Protein AF-A0A496ZQQ7-F1 (afdb_monomer)

Foldseek 3Di:
DDDDPDDDDPVNVVVVVVVVVVVPDDDPDPVVVCVVVVPDDQDWDAAPAPRDIDGPLQWFKWAQDPPLDIDTDPVPPDPGDIHTHGPDPVGVVCSSVVSVVDDDDDPPPD

Nearest PDB structures (foldseek):
  1g2r-assembly1_A  TM=7.552E-01  e=2.401E-02  Streptococcus pneumoniae

Structure (mmCIF, N/CA/C/O backbone):
data_AF-A0A496ZQQ7-F1
#
_entry.id   AF-A0A496ZQQ7-F1
#
loop_
_atom_site.group_PDB
_atom_site.id
_atom_site.type_symbol
_atom_site.label_atom_id
_atom_site.label_alt_id
_atom_site.label_comp_id
_atom_site.label_asym_id
_atom_site.label_entity_id
_atom_site.label_seq_id
_atom_site.pdbx_PDB_ins_code
_atom_site.Cartn_x
_atom_site.Cartn_y
_atom_site.Cartn_z
_atom_site.occupancy
_atom_site.B_iso_or_equiv
_atom_site.auth_seq_id
_atom_site.auth_comp_id
_atom_site.auth_asym_id
_atom_site.auth_atom_id
_atom_site.pdbx_PDB_model_num
ATOM 1 N N . MET A 1 1 ? -7.457 33.290 -26.001 1.00 37.44 1 MET A N 1
ATOM 2 C CA . MET A 1 1 ? -6.122 32.819 -26.431 1.00 37.44 1 MET A CA 1
ATOM 3 C C . MET A 1 1 ? -5.926 31.365 -26.000 1.00 37.44 1 MET A C 1
ATOM 5 O O . MET A 1 1 ? -4.934 30.999 -25.388 1.00 37.44 1 MET A O 1
ATOM 9 N N . TRP A 1 2 ? -6.951 30.567 -26.285 1.00 39.94 2 TRP A N 1
ATOM 10 C CA . TRP A 1 2 ? -6.927 29.120 -26.397 1.00 39.94 2 TRP A CA 1
ATOM 11 C C . TRP A 1 2 ? -6.964 28.916 -27.901 1.00 39.94 2 TRP A C 1
ATOM 13 O O . TRP A 1 2 ? -7.889 29.457 -28.487 1.00 39.94 2 TRP A O 1
ATOM 23 N N . ASP A 1 3 ? -5.929 28.327 -28.489 1.00 44.12 3 ASP A N 1
ATOM 24 C CA . ASP A 1 3 ? -5.942 27.679 -29.808 1.00 44.12 3 ASP A CA 1
ATOM 25 C C . ASP A 1 3 ? -4.499 27.371 -30.194 1.00 44.12 3 ASP A C 1
ATOM 27 O O . ASP A 1 3 ? -3.709 28.285 -30.411 1.00 44.12 3 ASP A O 1
ATOM 31 N N . LEU A 1 4 ? -4.170 26.076 -30.187 1.00 37.75 4 LEU A N 1
ATOM 32 C CA . LEU A 1 4 ? -3.185 25.366 -31.027 1.00 37.75 4 LEU A CA 1
ATOM 33 C C . LEU A 1 4 ? -2.893 23.989 -30.399 1.00 37.75 4 LEU A C 1
ATOM 35 O O . LEU A 1 4 ? -1.753 23.570 -30.216 1.00 37.75 4 LEU A O 1
ATOM 39 N N . TYR A 1 5 ? -3.963 23.279 -30.038 1.00 47.66 5 TYR A N 1
ATOM 40 C CA . TYR A 1 5 ? -3.960 21.824 -29.947 1.00 47.66 5 TYR A CA 1
ATOM 41 C C . TYR A 1 5 ? -4.479 21.367 -31.311 1.00 47.66 5 TYR A C 1
ATOM 43 O O . TYR A 1 5 ? -5.675 21.467 -31.566 1.00 47.66 5 TYR A O 1
ATOM 51 N N . VAL A 1 6 ? -3.582 20.995 -32.225 1.00 47.97 6 VAL A N 1
ATOM 52 C CA . VAL A 1 6 ? -3.980 20.432 -33.522 1.00 47.97 6 VAL A CA 1
ATOM 53 C C . VAL A 1 6 ? -3.759 18.928 -33.469 1.00 47.97 6 VAL A C 1
ATOM 55 O O . VAL A 1 6 ? -2.707 18.436 -33.063 1.00 47.97 6 VAL A O 1
ATOM 58 N N . GLU A 1 7 ? -4.844 18.241 -33.791 1.00 47.81 7 GLU A N 1
ATOM 59 C CA . GLU A 1 7 ? -5.134 16.827 -33.639 1.00 47.81 7 GLU A CA 1
ATOM 60 C C . GLU A 1 7 ? -4.195 15.951 -34.474 1.00 47.81 7 GLU A C 1
ATOM 62 O O . GLU A 1 7 ? -4.147 16.072 -35.694 1.00 47.81 7 GLU A O 1
ATOM 67 N N . PHE A 1 8 ? -3.486 15.021 -33.830 1.00 46.91 8 PHE A N 1
ATOM 68 C CA . PHE A 1 8 ? -2.833 13.923 -34.543 1.00 46.91 8 PHE A CA 1
ATOM 69 C C . PHE A 1 8 ? -3.867 12.813 -34.719 1.00 46.91 8 PHE A C 1
ATOM 71 O O . PHE A 1 8 ? -4.265 12.154 -33.751 1.00 46.91 8 PHE A O 1
ATOM 78 N N . THR A 1 9 ? -4.371 12.645 -35.937 1.00 59.03 9 THR A N 1
ATOM 79 C CA . THR A 1 9 ? -5.404 11.651 -36.214 1.00 59.03 9 THR A CA 1
ATOM 80 C C . THR A 1 9 ? -4.781 10.260 -36.338 1.00 59.03 9 THR A C 1
ATOM 82 O O . THR A 1 9 ? -3.591 10.086 -36.592 1.00 59.03 9 THR A O 1
ATOM 85 N N . ARG A 1 10 ? -5.599 9.216 -36.169 1.00 51.75 10 ARG A N 1
ATOM 86 C CA . ARG A 1 10 ? -5.173 7.806 -36.260 1.00 51.75 10 ARG A CA 1
ATOM 87 C C . ARG A 1 10 ? -4.503 7.455 -37.603 1.00 51.75 10 ARG A C 1
ATOM 89 O O . ARG A 1 10 ? -3.754 6.486 -37.650 1.00 51.75 10 ARG A O 1
ATOM 96 N N . HIS A 1 11 ? -4.757 8.227 -38.662 1.00 55.25 11 HIS A N 1
ATOM 97 C CA . HIS A 1 11 ? -4.100 8.074 -39.963 1.00 55.25 11 HIS A CA 1
ATOM 98 C C . HIS A 1 11 ? -2.642 8.556 -39.951 1.00 55.25 11 HIS A C 1
ATOM 100 O O . HIS A 1 11 ? -1.788 7.890 -40.531 1.00 55.25 11 HIS A O 1
ATOM 106 N N . ASP A 1 12 ? -2.331 9.627 -39.218 1.00 54.72 12 ASP A N 1
ATOM 107 C CA . ASP A 1 12 ? -0.978 10.199 -39.160 1.00 54.72 12 ASP A CA 1
ATOM 108 C C . ASP A 1 12 ? 0.007 9.262 -38.435 1.00 54.72 12 ASP A C 1
ATOM 110 O O . ASP A 1 12 ? 1.168 9.123 -38.820 1.00 54.72 12 ASP A O 1
ATOM 114 N N . LEU A 1 13 ? -0.479 8.522 -37.432 1.00 57.50 13 LEU A N 1
ATOM 115 C CA . LEU A 1 13 ? 0.294 7.491 -36.724 1.00 57.50 13 LEU A CA 1
ATOM 116 C C . LEU A 1 13 ? 0.557 6.238 -37.574 1.00 57.50 13 LEU A C 1
ATOM 118 O O . LEU A 1 13 ? 1.566 5.561 -37.375 1.00 57.50 13 LEU A O 1
ATOM 122 N N . LEU A 1 14 ? -0.337 5.917 -38.514 1.00 56.97 14 LEU A N 1
ATOM 123 C CA . LEU A 1 14 ? -0.159 4.782 -39.423 1.00 56.97 14 LEU A CA 1
ATOM 124 C C . LEU A 1 14 ? 0.876 5.096 -40.507 1.00 56.97 14 LEU A C 1
ATOM 126 O O . LEU A 1 14 ? 1.681 4.224 -40.828 1.00 56.97 14 LEU A O 1
ATOM 130 N N . GLN A 1 15 ? 0.915 6.336 -41.004 1.00 53.22 15 GLN A N 1
ATOM 131 C CA . GLN A 1 15 ? 1.898 6.756 -42.004 1.00 53.22 15 GLN A CA 1
ATOM 132 C C . GLN A 1 15 ? 3.327 6.743 -41.433 1.00 53.22 15 GLN A C 1
ATOM 134 O O . GLN A 1 15 ? 4.212 6.132 -42.027 1.00 53.22 15 GLN A O 1
ATOM 139 N N . MET A 1 16 ? 3.530 7.265 -40.214 1.00 58.25 16 MET A N 1
ATOM 140 C CA . MET A 1 16 ? 4.829 7.174 -39.525 1.00 58.25 16 MET A CA 1
ATOM 141 C C . MET A 1 16 ? 5.272 5.722 -39.263 1.00 58.25 16 MET A C 1
ATOM 143 O O . MET A 1 16 ? 6.466 5.423 -39.270 1.00 58.25 16 MET A O 1
ATOM 147 N N . GLY A 1 17 ? 4.323 4.808 -39.027 1.00 58.66 17 GLY A N 1
ATOM 148 C CA . GLY A 1 17 ? 4.607 3.384 -38.829 1.00 58.66 17 GLY A CA 1
ATOM 149 C C . GLY A 1 17 ? 5.049 2.659 -40.106 1.00 58.66 17 GLY A C 1
ATOM 150 O O . GLY A 1 17 ? 5.924 1.796 -40.043 1.00 58.66 17 GLY A O 1
ATOM 151 N N . LEU A 1 18 ? 4.480 3.020 -41.259 1.00 55.75 18 LEU A N 1
ATOM 152 C CA . LEU A 1 18 ? 4.858 2.476 -42.568 1.00 55.75 18 LEU A CA 1
ATOM 153 C C . LEU A 1 18 ? 6.234 2.978 -43.028 1.00 55.75 18 LEU A C 1
ATOM 155 O O . LEU A 1 18 ? 7.035 2.183 -43.522 1.00 55.75 18 LEU A O 1
ATOM 159 N N . ASP A 1 19 ? 6.543 4.252 -42.781 1.00 54.22 19 ASP A N 1
ATOM 160 C CA . ASP A 1 19 ? 7.817 4.861 -43.183 1.00 54.22 19 ASP A CA 1
ATOM 161 C C . ASP A 1 19 ? 9.024 4.223 -42.458 1.00 54.22 19 ASP A C 1
ATOM 163 O O . ASP A 1 19 ? 10.083 4.016 -43.052 1.00 54.22 19 ASP A O 1
ATOM 167 N N . LEU A 1 20 ? 8.862 3.820 -41.191 1.00 53.34 20 LEU A N 1
ATO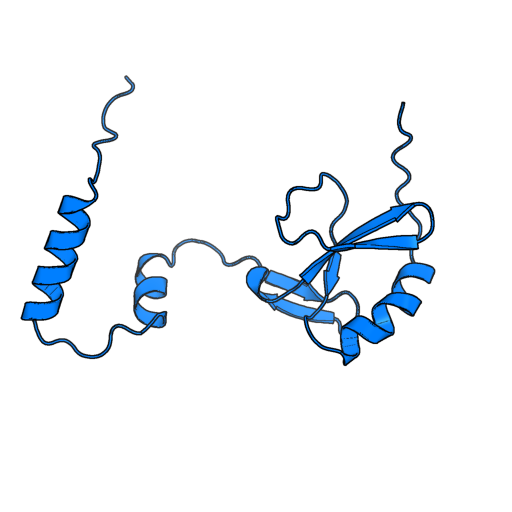M 168 C CA . LEU A 1 20 ? 9.902 3.132 -40.408 1.00 53.34 20 LEU A CA 1
ATOM 169 C C . LEU A 1 20 ? 10.124 1.675 -40.838 1.00 53.34 20 LEU A C 1
ATOM 171 O O . LEU A 1 20 ? 11.244 1.165 -40.766 1.00 53.34 20 LEU A O 1
ATOM 175 N N . LEU A 1 21 ? 9.072 1.012 -41.317 1.00 53.09 21 LEU A N 1
ATOM 176 C CA . LEU A 1 21 ? 9.126 -0.358 -41.831 1.00 53.09 21 LEU A CA 1
ATOM 177 C C . LEU A 1 21 ? 9.931 -0.429 -43.138 1.00 53.09 21 LEU A C 1
ATOM 179 O O . LEU A 1 21 ? 10.662 -1.392 -43.370 1.00 53.09 21 LEU A O 1
ATOM 183 N N . GLN A 1 22 ? 9.861 0.627 -43.952 1.00 51.59 22 GLN A N 1
ATOM 184 C CA . GLN A 1 22 ? 10.582 0.739 -45.220 1.00 51.59 22 GLN A CA 1
ATOM 185 C C . GLN A 1 22 ? 12.082 1.056 -45.042 1.00 51.59 22 GLN A C 1
ATOM 187 O O . GLN A 1 22 ? 12.868 0.826 -45.959 1.00 51.59 22 GLN A O 1
ATOM 192 N N . MET A 1 23 ? 12.501 1.511 -43.852 1.00 53.09 23 MET A N 1
ATOM 193 C CA . MET A 1 23 ? 13.897 1.847 -43.528 1.00 53.09 23 MET A CA 1
ATOM 194 C C . MET A 1 23 ? 14.739 0.683 -42.967 1.00 53.09 23 MET A C 1
ATOM 196 O O . MET A 1 23 ? 15.926 0.870 -42.710 1.00 53.09 23 MET A O 1
ATOM 200 N N . GLY A 1 24 ? 14.181 -0.52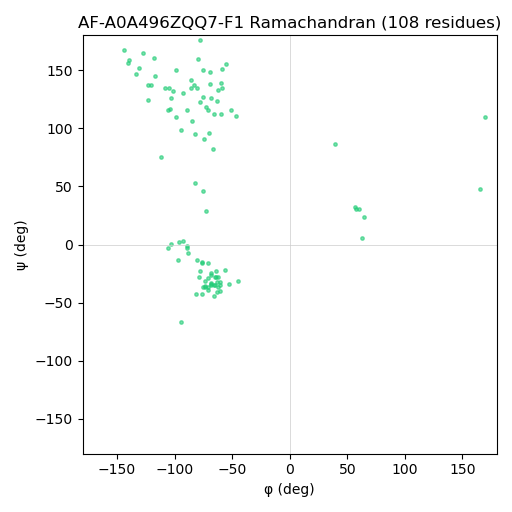2 -42.791 1.00 53.06 24 GLY A N 1
ATOM 201 C CA . GLY A 1 24 ? 14.973 -1.734 -42.519 1.00 53.06 24 GLY A CA 1
ATOM 202 C C . GLY A 1 24 ? 15.761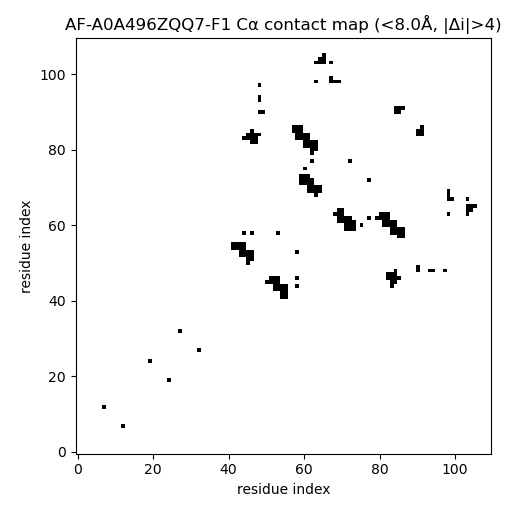 -1.752 -41.197 1.00 53.06 24 GLY A C 1
ATOM 203 O O . GLY A 1 24 ? 16.747 -2.480 -41.083 1.00 53.06 24 GLY A O 1
ATOM 204 N N . LEU A 1 25 ? 15.350 -0.977 -40.188 1.00 46.91 25 LEU A N 1
ATOM 205 C CA . LEU A 1 25 ? 15.966 -0.992 -38.859 1.00 46.91 25 LEU A CA 1
ATOM 206 C C . LEU A 1 25 ? 15.273 -2.035 -37.970 1.00 46.91 25 LEU A C 1
ATOM 208 O O . LEU A 1 25 ? 14.080 -1.954 -37.686 1.00 46.91 25 LEU A O 1
ATOM 212 N N . GLY A 1 26 ? 16.043 -3.052 -37.585 1.00 42.94 26 GLY A N 1
ATOM 213 C CA . GLY A 1 26 ? 15.591 -4.240 -36.869 1.00 42.94 26 GLY A CA 1
ATOM 214 C C . GLY A 1 26 ? 14.917 -3.991 -35.516 1.00 42.94 26 GLY A C 1
ATOM 215 O O . GLY A 1 26 ? 15.220 -3.042 -34.799 1.00 42.94 26 GLY A O 1
ATOM 216 N N . SER A 1 27 ? 14.015 -4.924 -35.190 1.00 46.62 27 SER A N 1
ATOM 217 C CA . SER A 1 27 ? 13.424 -5.217 -33.876 1.00 46.62 27 SER A CA 1
ATOM 218 C C . SER A 1 27 ? 13.090 -4.003 -33.002 1.00 46.62 27 SER A C 1
ATOM 220 O O . SER A 1 27 ? 13.847 -3.626 -32.108 1.00 46.62 27 SER A O 1
ATOM 222 N N . TYR A 1 28 ? 11.892 -3.462 -33.215 1.00 52.88 28 TYR A N 1
ATOM 223 C CA . TYR A 1 28 ? 11.231 -2.514 -32.322 1.00 52.88 28 TYR A CA 1
ATOM 224 C C . TYR A 1 28 ? 10.874 -3.227 -31.002 1.00 52.88 28 TYR A C 1
ATOM 226 O O . TYR A 1 28 ? 9.774 -3.754 -30.835 1.00 52.88 28 TYR A O 1
ATOM 234 N N . THR A 1 29 ? 11.831 -3.352 -30.080 1.00 59.47 29 THR A N 1
ATOM 235 C CA . THR A 1 29 ? 11.545 -3.853 -28.728 1.00 59.47 29 THR A CA 1
ATOM 236 C C . THR A 1 29 ? 10.844 -2.757 -27.927 1.00 59.47 29 THR A C 1
ATOM 238 O O . THR A 1 29 ? 11.081 -1.566 -28.154 1.00 59.47 29 THR A O 1
ATOM 241 N N . SER A 1 30 ? 9.990 -3.145 -26.973 1.00 58.91 30 SER A N 1
ATOM 242 C CA . SER A 1 30 ? 9.308 -2.239 -26.028 1.00 58.91 30 SER A CA 1
ATOM 243 C C . SER A 1 30 ? 10.244 -1.190 -25.416 1.00 58.91 30 SER A C 1
ATOM 245 O O . SER A 1 30 ? 9.853 -0.047 -25.193 1.00 58.91 30 SER A O 1
ATOM 247 N N . ASP A 1 31 ? 11.510 -1.559 -25.246 1.00 54.22 31 ASP A N 1
ATOM 248 C CA . ASP A 1 31 ? 12.549 -0.758 -24.605 1.00 54.22 31 ASP A CA 1
ATOM 249 C C . ASP A 1 31 ? 12.942 0.482 -25.434 1.00 54.22 31 ASP A C 1
ATOM 251 O O . ASP A 1 31 ? 13.407 1.486 -24.891 1.00 54.22 31 ASP A O 1
ATOM 255 N N . THR A 1 32 ? 12.728 0.453 -26.757 1.00 55.12 32 THR A N 1
ATOM 256 C CA . THR A 1 32 ? 12.962 1.612 -27.639 1.00 55.12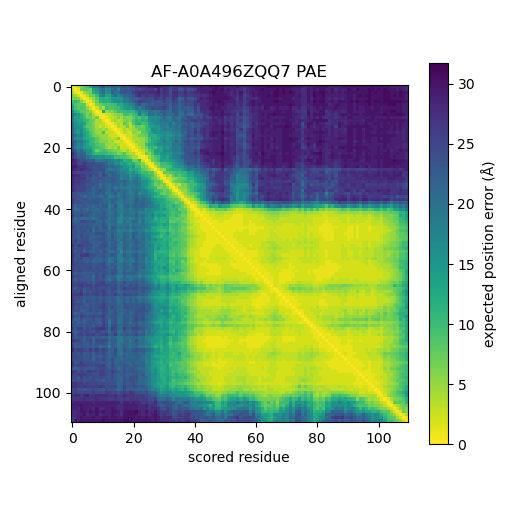 32 THR A CA 1
ATOM 257 C C . THR A 1 32 ? 11.834 2.648 -27.575 1.00 55.12 32 THR A C 1
ATOM 259 O O . THR A 1 32 ? 12.108 3.842 -27.713 1.00 55.12 32 THR A O 1
ATOM 262 N N . LEU A 1 33 ? 10.599 2.232 -27.263 1.00 56.06 33 LEU A N 1
ATOM 263 C CA . LEU A 1 33 ? 9.452 3.131 -27.071 1.00 56.06 33 LEU A CA 1
ATOM 264 C C . LEU A 1 33 ? 9.546 3.891 -25.733 1.00 56.06 33 LEU A C 1
ATOM 266 O O . LEU A 1 33 ? 9.234 5.084 -25.659 1.00 56.06 33 LEU A O 1
ATOM 270 N N . ASP A 1 34 ? 10.075 3.244 -24.691 1.00 55.41 34 ASP A N 1
ATOM 271 C CA . ASP A 1 34 ? 10.341 3.879 -23.393 1.00 55.41 34 ASP A CA 1
ATOM 272 C C . ASP A 1 34 ? 11.398 4.993 -23.499 1.00 55.41 34 ASP A C 1
ATOM 274 O O . ASP A 1 34 ? 11.347 5.991 -22.779 1.00 55.41 34 ASP A O 1
ATOM 278 N N . LYS A 1 35 ? 12.315 4.898 -24.472 1.00 50.28 35 LYS A N 1
ATOM 279 C CA . LYS A 1 35 ? 13.384 5.883 -24.690 1.00 50.28 35 LYS A CA 1
ATOM 280 C C . LYS A 1 35 ? 12.886 7.247 -25.186 1.00 50.28 35 LYS A C 1
ATOM 282 O O . LYS A 1 35 ? 13.537 8.248 -24.897 1.00 50.28 35 LYS A O 1
ATOM 287 N N . TRP A 1 36 ? 11.739 7.317 -25.867 1.00 49.66 36 TRP A N 1
ATOM 288 C CA . TRP A 1 36 ? 11.153 8.581 -26.350 1.00 49.66 36 TRP A CA 1
ATOM 289 C C . TRP A 1 36 ? 10.073 9.150 -25.407 1.00 49.66 36 TRP A C 1
ATOM 291 O O . TRP A 1 36 ? 9.737 10.328 -25.482 1.00 49.66 36 TRP A O 1
ATOM 301 N N . THR A 1 37 ? 9.587 8.357 -24.443 1.00 55.69 37 THR A N 1
ATOM 302 C CA . THR A 1 37 ? 8.672 8.809 -23.369 1.00 55.69 37 THR A CA 1
ATOM 303 C C . THR A 1 37 ? 9.400 9.169 -22.058 1.00 55.69 37 THR A C 1
ATOM 305 O O . THR A 1 37 ? 8.774 9.586 -21.076 1.00 55.69 37 THR A O 1
ATOM 308 N N . ASN A 1 38 ? 10.735 9.072 -22.063 1.00 54.34 38 ASN A N 1
ATOM 309 C CA . ASN A 1 38 ? 11.644 9.033 -20.910 1.00 54.34 38 ASN A CA 1
ATOM 310 C C . ASN A 1 38 ? 11.854 10.359 -20.138 1.00 54.34 38 ASN A C 1
ATOM 312 O O . ASN A 1 38 ? 12.892 10.572 -19.518 1.00 54.34 38 ASN A O 1
ATOM 316 N N . MET A 1 39 ? 10.867 11.257 -20.118 1.00 57.50 39 MET A N 1
ATOM 317 C CA . MET A 1 39 ? 10.863 12.437 -19.232 1.00 57.50 39 MET A CA 1
ATOM 318 C C . MET A 1 39 ? 9.932 12.291 -18.022 1.00 57.50 39 MET A C 1
ATOM 320 O O . MET A 1 39 ? 9.814 13.216 -17.217 1.00 57.50 39 MET A O 1
ATOM 324 N N . LYS A 1 40 ? 9.237 11.158 -17.869 1.00 69.19 40 LYS A N 1
ATOM 325 C CA . LYS A 1 40 ? 8.312 10.949 -16.748 1.00 69.19 40 LYS A CA 1
ATOM 326 C C . LYS A 1 40 ? 8.913 9.989 -15.731 1.00 69.19 40 LYS A C 1
ATOM 328 O O . LYS A 1 40 ? 9.116 8.815 -16.008 1.00 69.19 40 LYS A O 1
ATOM 333 N N . HIS A 1 41 ? 9.156 10.505 -14.527 1.00 83.56 41 HIS A N 1
ATOM 334 C CA . HIS A 1 41 ? 9.586 9.725 -13.370 1.00 83.56 41 HIS A CA 1
ATOM 335 C C . HIS A 1 41 ? 8.654 8.522 -13.149 1.00 83.56 41 HIS A C 1
ATOM 337 O O . HIS A 1 41 ? 7.474 8.695 -12.818 1.00 83.56 41 HIS A O 1
ATOM 343 N N . ILE A 1 42 ? 9.191 7.306 -13.287 1.00 87.44 42 ILE A N 1
ATOM 344 C CA . ILE A 1 42 ? 8.457 6.068 -13.013 1.00 87.44 42 ILE A CA 1
ATOM 345 C C . ILE A 1 42 ? 8.259 5.962 -11.496 1.00 87.44 42 ILE A C 1
ATOM 347 O O . ILE A 1 42 ? 9.230 5.866 -10.743 1.00 87.44 42 ILE A O 1
ATOM 351 N N . PRO A 1 43 ? 7.014 5.991 -10.993 1.00 92.06 43 PRO A N 1
ATOM 352 C CA . PRO A 1 43 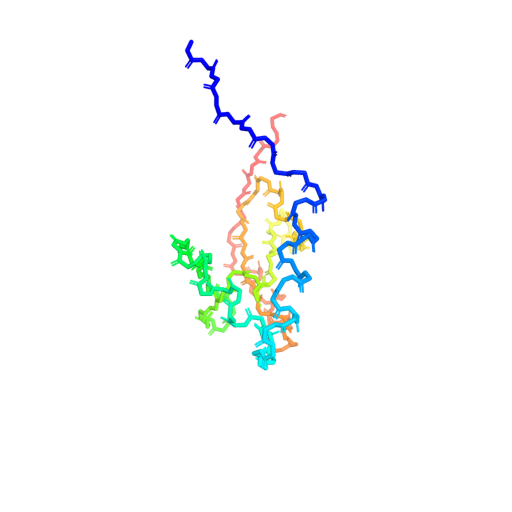? 6.781 5.915 -9.563 1.00 92.06 43 PRO A CA 1
ATOM 353 C C . PRO A 1 43 ? 7.157 4.531 -9.033 1.00 92.06 43 PRO A C 1
ATOM 355 O O . PRO A 1 43 ? 6.613 3.516 -9.470 1.00 92.06 43 PRO A O 1
ATOM 358 N N . GLN A 1 44 ? 8.017 4.505 -8.019 1.00 95.25 44 GLN A N 1
ATOM 359 C CA . GLN A 1 44 ? 8.344 3.294 -7.274 1.00 95.25 44 GLN A CA 1
ATOM 360 C C . GLN A 1 44 ? 7.565 3.209 -5.958 1.00 95.25 44 GLN A C 1
ATOM 362 O O . GLN A 1 44 ? 7.169 4.221 -5.356 1.00 95.25 44 GLN A O 1
ATOM 367 N N . ARG A 1 45 ? 7.298 1.977 -5.522 1.00 96.56 45 ARG A N 1
ATOM 368 C CA . ARG A 1 45 ? 6.590 1.655 -4.279 1.00 96.56 45 ARG A CA 1
ATOM 369 C C . ARG A 1 45 ? 7.237 0.446 -3.616 1.00 96.56 45 ARG A C 1
ATOM 371 O O . ARG A 1 45 ? 7.866 -0.369 -4.277 1.00 96.56 45 ARG A O 1
ATOM 378 N N . SER A 1 46 ? 7.058 0.326 -2.304 1.00 97.62 46 SER A N 1
ATOM 379 C CA . SER A 1 46 ? 7.601 -0.796 -1.538 1.00 97.62 46 SER A CA 1
ATOM 380 C C . SER A 1 46 ? 6.491 -1.737 -1.094 1.00 97.62 46 SER A C 1
ATOM 382 O O . SER A 1 46 ? 5.462 -1.299 -0.567 1.00 97.62 46 SER A O 1
ATOM 384 N N . CYS A 1 47 ? 6.719 -3.037 -1.266 1.00 97.62 47 CYS A N 1
ATOM 385 C CA . CYS A 1 47 ? 5.828 -4.072 -0.762 1.00 97.62 47 CYS A CA 1
ATOM 386 C C . CYS A 1 47 ? 5.755 -4.012 0.769 1.00 97.62 47 CYS A C 1
ATOM 388 O O . CYS A 1 47 ? 6.774 -3.965 1.461 1.00 97.62 47 CYS A O 1
ATOM 390 N N . VAL A 1 48 ? 4.548 -4.056 1.333 1.00 96.38 48 VAL A N 1
ATOM 391 C CA . VAL A 1 48 ? 4.364 -3.976 2.792 1.00 96.38 48 VAL A CA 1
ATOM 392 C C . VAL A 1 48 ? 4.832 -5.222 3.548 1.00 96.38 48 VAL A C 1
ATOM 394 O O . VAL A 1 48 ? 4.991 -5.151 4.769 1.00 96.38 48 VAL A O 1
ATOM 397 N N . ILE A 1 49 ? 5.040 -6.336 2.838 1.00 97.12 49 ILE A N 1
ATOM 398 C CA . ILE A 1 49 ? 5.439 -7.631 3.396 1.00 97.12 49 ILE A CA 1
ATOM 399 C C . ILE A 1 49 ? 6.955 -7.802 3.342 1.00 97.12 49 ILE A C 1
ATOM 401 O O . ILE A 1 49 ? 7.602 -7.827 4.385 1.00 97.12 49 ILE A O 1
ATOM 405 N N . CYS A 1 50 ? 7.526 -7.899 2.140 1.00 96.62 50 CYS A N 1
ATOM 406 C CA . CYS A 1 50 ? 8.952 -8.171 1.953 1.00 96.62 50 CYS A CA 1
ATOM 407 C C . CYS A 1 50 ? 9.821 -6.908 1.921 1.00 96.62 50 CYS A C 1
ATOM 409 O O . CYS A 1 50 ? 11.039 -7.019 1.902 1.00 96.62 50 CYS A O 1
ATOM 411 N N . ARG A 1 51 ? 9.213 -5.711 1.904 1.00 96.06 51 ARG A N 1
ATOM 412 C CA . ARG A 1 51 ? 9.899 -4.406 1.825 1.00 96.06 51 ARG A CA 1
ATOM 413 C C . ARG A 1 51 ? 10.712 -4.161 0.552 1.00 96.06 51 ARG A C 1
ATOM 415 O O . ARG A 1 51 ? 11.313 -3.098 0.444 1.00 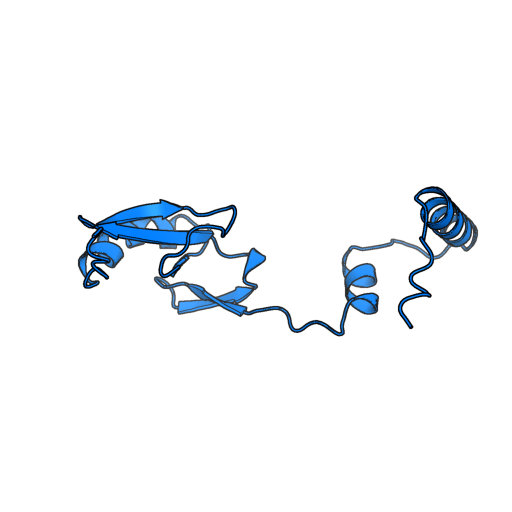96.06 51 ARG A O 1
ATOM 422 N N . LYS A 1 52 ? 10.655 -5.061 -0.435 1.00 97.00 52 LYS A N 1
ATOM 423 C CA . LYS A 1 52 ? 11.225 -4.838 -1.769 1.00 97.00 52 LYS A CA 1
ATOM 424 C C . LYS A 1 52 ? 10.586 -3.608 -2.417 1.00 97.00 52 LYS A C 1
ATOM 426 O O . LYS A 1 52 ? 9.361 -3.462 -2.376 1.00 97.00 52 LYS A O 1
ATOM 431 N N . THR A 1 53 ? 11.415 -2.750 -3.001 1.00 96.31 53 THR A N 1
ATOM 432 C CA . THR A 1 53 ? 10.984 -1.612 -3.818 1.00 96.31 53 THR A CA 1
ATOM 433 C C . THR A 1 53 ? 10.932 -2.030 -5.277 1.00 96.31 53 THR A C 1
ATOM 435 O O . THR A 1 53 ? 11.877 -2.627 -5.780 1.00 96.31 53 THR A O 1
ATOM 438 N N . GLU A 1 54 ? 9.819 -1.728 -5.930 1.00 95.06 54 GLU A N 1
ATOM 439 C CA . GLU A 1 54 ? 9.540 -2.083 -7.318 1.00 95.06 54 GLU A CA 1
ATOM 440 C C . GLU A 1 54 ? 8.750 -0.971 -8.008 1.00 95.06 54 GLU A C 1
ATOM 442 O O . GLU A 1 54 ? 8.206 -0.061 -7.364 1.00 95.06 54 GLU A O 1
ATOM 447 N N . ASN A 1 55 ? 8.656 -1.059 -9.333 1.00 94.69 55 ASN A N 1
ATOM 448 C CA . ASN A 1 55 ? 7.797 -0.172 -10.108 1.00 94.69 55 ASN A CA 1
ATOM 449 C C . ASN A 1 55 ? 6.338 -0.330 -9.664 1.00 94.69 55 ASN A C 1
ATOM 451 O O . ASN A 1 55 ? 5.853 -1.439 -9.441 1.00 94.69 55 ASN A O 1
ATOM 455 N N . LYS A 1 56 ? 5.609 0.789 -9.557 1.00 92.06 56 LYS A N 1
ATOM 456 C CA . LYS A 1 56 ? 4.201 0.809 -9.123 1.00 92.06 56 LYS A CA 1
ATOM 457 C C . LYS A 1 56 ? 3.314 -0.145 -9.937 1.00 92.06 56 LYS A C 1
ATOM 459 O O . LYS A 1 56 ? 2.370 -0.692 -9.378 1.00 92.06 56 LYS A O 1
ATOM 464 N N . SER A 1 57 ? 3.598 -0.318 -11.228 1.00 91.56 57 SER A N 1
ATOM 465 C CA . SER A 1 57 ? 2.886 -1.230 -12.134 1.00 91.56 57 SER A CA 1
ATOM 466 C C . SER A 1 57 ? 3.042 -2.706 -11.763 1.00 91.56 57 SER A C 1
ATOM 468 O O . SER A 1 57 ? 2.144 -3.489 -12.043 1.00 91.56 57 SER A O 1
ATOM 470 N N . ASN A 1 58 ? 4.150 -3.073 -11.115 1.00 93.19 58 ASN A N 1
ATOM 471 C CA . ASN A 1 58 ? 4.519 -4.459 -10.813 1.00 93.19 58 ASN A CA 1
ATOM 472 C C . ASN A 1 58 ? 4.023 -4.915 -9.432 1.00 93.19 58 ASN A C 1
ATOM 474 O O . ASN A 1 58 ? 4.340 -6.014 -8.982 1.00 93.19 58 ASN A O 1
ATOM 478 N N . LEU A 1 59 ? 3.294 -4.057 -8.716 1.00 95.62 59 LEU A N 1
ATOM 479 C CA . LEU A 1 59 ? 2.788 -4.336 -7.379 1.00 95.62 59 LEU A CA 1
ATOM 480 C C . LEU A 1 59 ? 1.264 -4.243 -7.355 1.00 95.62 59 LEU A C 1
ATOM 482 O O . LEU A 1 59 ? 0.663 -3.290 -7.852 1.00 95.62 59 LEU A O 1
ATOM 486 N N . LEU A 1 60 ? 0.639 -5.192 -6.667 1.00 96.25 60 LEU A N 1
ATOM 487 C CA . LEU A 1 60 ? -0.793 -5.205 -6.418 1.00 96.25 60 LEU A CA 1
ATOM 488 C C . LEU A 1 60 ? -1.155 -4.138 -5.388 1.00 96.25 60 LEU A C 1
ATOM 490 O O . LEU A 1 60 ? -0.734 -4.199 -4.227 1.00 96.25 60 LEU A O 1
ATOM 494 N N . ARG A 1 61 ? -1.985 -3.174 -5.794 1.00 95.56 61 ARG A N 1
ATOM 495 C CA . ARG A 1 61 ? -2.578 -2.204 -4.872 1.00 95.56 61 ARG A CA 1
ATOM 496 C C . ARG A 1 61 ? -3.775 -2.826 -4.160 1.00 95.56 61 ARG A C 1
ATOM 498 O O . ARG A 1 61 ? -4.669 -3.385 -4.791 1.00 95.56 61 ARG A O 1
ATOM 505 N N . PHE A 1 62 ? -3.852 -2.638 -2.850 1.00 95.12 62 PHE A N 1
ATOM 506 C CA . PHE A 1 62 ? -5.014 -3.010 -2.051 1.00 95.12 62 PHE A CA 1
ATOM 507 C C . PHE A 1 62 ? -5.326 -1.954 -0.989 1.00 95.12 62 PHE A C 1
ATOM 509 O O . PHE A 1 62 ? -4.471 -1.156 -0.609 1.00 95.12 62 PHE A O 1
ATOM 516 N N . VAL A 1 63 ? -6.560 -1.941 -0.500 1.00 93.31 63 VAL A N 1
ATOM 517 C CA . VAL A 1 63 ? -7.009 -1.087 0.604 1.00 93.31 63 VAL A CA 1
ATOM 518 C C . VAL A 1 63 ? -7.439 -1.950 1.784 1.00 93.31 63 VAL A C 1
ATOM 520 O O . VAL A 1 63 ? -7.985 -3.040 1.604 1.00 93.31 63 VAL A O 1
ATOM 523 N N . LEU A 1 64 ? -7.193 -1.458 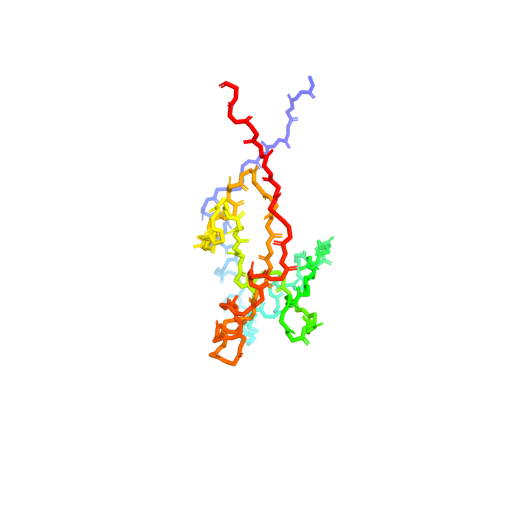2.999 1.00 91.38 64 LEU A N 1
ATOM 524 C CA . LEU A 1 64 ? -7.629 -2.108 4.234 1.00 91.38 64 LEU A CA 1
ATOM 525 C C . LEU A 1 64 ? -8.908 -1.433 4.739 1.00 91.38 64 LEU A C 1
ATOM 527 O O . LEU A 1 64 ? -8.867 -0.276 5.157 1.00 91.38 64 LEU A O 1
ATOM 531 N N . LEU A 1 65 ? -10.042 -2.128 4.657 1.00 87.38 65 LEU A N 1
ATOM 532 C CA . LEU A 1 65 ? -11.327 -1.691 5.208 1.00 87.38 65 LEU A CA 1
ATOM 533 C C . LEU A 1 65 ? -11.404 -1.905 6.726 1.00 87.38 65 LEU A C 1
ATOM 535 O O . LEU A 1 65 ? -10.505 -2.488 7.337 1.00 87.38 65 LEU A O 1
ATOM 539 N N . SER A 1 66 ? -12.513 -1.450 7.314 1.00 83.50 66 SER A N 1
ATOM 540 C CA . SER A 1 66 ? -12.888 -1.836 8.670 1.00 83.50 66 SER A CA 1
ATOM 541 C C . SER A 1 66 ? -12.962 -3.364 8.803 1.00 83.50 66 SER A C 1
ATOM 543 O O . SER A 1 66 ? -13.143 -4.087 7.816 1.00 83.50 66 SER A O 1
ATOM 545 N N . GLN A 1 67 ? -12.779 -3.861 10.028 1.00 84.38 67 GLN A N 1
ATOM 546 C CA . GLN A 1 67 ? -12.801 -5.298 10.346 1.00 84.38 67 GLN A CA 1
ATOM 547 C C . GLN A 1 67 ? -11.728 -6.119 9.596 1.00 84.38 67 GLN A C 1
ATOM 549 O O . GLN A 1 67 ? -11.930 -7.287 9.268 1.00 84.38 67 GLN A O 1
ATOM 554 N N . ASN A 1 68 ? -10.578 -5.510 9.287 1.00 86.75 68 ASN A N 1
ATOM 555 C CA . ASN A 1 68 ? -9.424 -6.163 8.656 1.00 86.75 68 ASN A CA 1
ATOM 556 C C . ASN A 1 68 ? -9.741 -6.827 7.299 1.00 86.75 68 ASN A C 1
ATOM 558 O O . ASN A 1 68 ? -9.111 -7.825 6.926 1.00 86.75 68 ASN A O 1
ATOM 562 N N . ARG A 1 69 ? -10.703 -6.289 6.536 1.00 89.25 69 ARG A N 1
ATOM 563 C CA . ARG A 1 69 ? -10.993 -6.777 5.180 1.00 89.25 69 ARG A CA 1
ATOM 564 C C . ARG A 1 69 ? -10.083 -6.119 4.150 1.00 89.25 69 ARG A C 1
ATOM 566 O O . ARG A 1 69 ? -9.885 -4.907 4.165 1.00 89.25 69 ARG A O 1
ATOM 573 N N . ILE A 1 70 ? -9.544 -6.929 3.246 1.00 92.00 70 ILE A N 1
ATOM 574 C CA . ILE A 1 70 ? -8.671 -6.482 2.159 1.00 92.00 70 ILE A CA 1
ATOM 575 C C . ILE A 1 70 ? -9.486 -6.433 0.874 1.00 92.00 70 ILE A C 1
ATOM 577 O O . ILE A 1 70 ? -10.177 -7.396 0.552 1.00 92.00 70 ILE A O 1
ATOM 581 N N . ILE A 1 71 ? -9.375 -5.327 0.143 1.00 92.88 71 ILE A N 1
ATOM 582 C CA . ILE A 1 71 ? -9.914 -5.198 -1.212 1.00 92.88 71 ILE A CA 1
ATOM 583 C C . ILE A 1 71 ? -8.773 -4.831 -2.149 1.00 92.88 71 ILE A C 1
ATOM 585 O O . ILE A 1 71 ? -8.098 -3.824 -1.931 1.00 92.88 71 ILE A O 1
ATOM 589 N N . PHE A 1 72 ? -8.572 -5.631 -3.192 1.00 94.75 72 PHE A N 1
ATOM 590 C CA . PHE A 1 72 ? -7.640 -5.304 -4.264 1.00 94.75 72 PHE A CA 1
ATOM 591 C C . PHE A 1 72 ? -8.245 -4.233 -5.170 1.00 94.75 72 PHE A C 1
ATOM 593 O O . PHE A 1 72 ? -9.361 -4.372 -5.662 1.00 94.75 72 PHE A O 1
ATOM 600 N N . ASP A 1 73 ? -7.497 -3.152 -5.369 1.00 92.94 73 ASP A N 1
ATOM 601 C CA . ASP A 1 73 ? -7.908 -2.013 -6.185 1.00 92.94 73 ASP A CA 1
ATOM 602 C C . ASP A 1 73 ? -7.040 -1.950 -7.437 1.00 92.94 73 ASP A C 1
ATOM 604 O O . ASP A 1 73 ? -6.121 -1.133 -7.547 1.00 92.94 73 ASP A O 1
ATOM 608 N N . LEU A 1 74 ? -7.334 -2.856 -8.368 1.00 89.19 74 LEU A N 1
ATOM 609 C CA . LEU A 1 74 ? -6.618 -2.978 -9.637 1.00 89.19 74 LEU A CA 1
ATOM 610 C C . LEU A 1 74 ? -6.779 -1.716 -10.501 1.00 89.19 74 LEU A C 1
ATOM 612 O O . LEU A 1 74 ? -5.849 -1.325 -11.201 1.00 89.19 74 LEU A O 1
ATOM 616 N N . LYS A 1 75 ? -7.935 -1.040 -10.401 1.00 89.94 75 LYS A N 1
ATOM 617 C CA . LYS A 1 75 ? -8.233 0.214 -11.116 1.00 89.94 75 LYS A CA 1
ATOM 618 C C . LYS A 1 75 ? -7.637 1.455 -10.439 1.00 89.94 75 LYS A C 1
ATOM 620 O O . LYS A 1 75 ? -7.582 2.514 -11.053 1.00 89.94 75 LYS A O 1
ATOM 625 N N . GLN A 1 76 ? -7.175 1.325 -9.197 1.00 89.00 76 GLN A N 1
ATOM 626 C CA . GLN A 1 76 ? -6.560 2.377 -8.382 1.00 89.00 76 GLN A CA 1
ATOM 627 C C . GLN A 1 76 ? -7.439 3.620 -8.175 1.00 89.00 76 GLN A C 1
ATOM 629 O O . GLN A 1 76 ? -6.921 4.731 -8.054 1.00 89.00 76 GLN A O 1
ATOM 634 N N . ASN A 1 77 ? -8.758 3.442 -8.119 1.00 91.94 77 ASN A N 1
ATOM 635 C CA . ASN A 1 77 ? -9.727 4.538 -8.040 1.00 91.94 77 ASN A CA 1
ATOM 636 C C . ASN A 1 77 ? -10.357 4.711 -6.645 1.00 91.94 77 ASN A C 1
ATOM 638 O O . ASN A 1 77 ? -11.113 5.657 -6.428 1.00 91.94 77 ASN A O 1
ATOM 642 N N . LEU A 1 78 ? -10.036 3.846 -5.676 1.00 89.31 78 LEU A N 1
ATOM 643 C CA . LEU A 1 78 ? -10.597 3.939 -4.329 1.00 89.31 78 LEU A CA 1
ATOM 644 C C . LEU A 1 78 ? -9.912 5.041 -3.510 1.00 89.31 78 LEU A C 1
ATOM 646 O O . LEU A 1 78 ? -8.706 4.981 -3.239 1.00 89.31 78 LEU A O 1
ATOM 650 N N . SER A 1 79 ? -10.712 5.993 -3.012 1.00 88.06 79 SER A N 1
ATOM 651 C CA . SER A 1 79 ? -10.308 7.135 -2.168 1.00 88.06 79 SER A CA 1
ATOM 652 C C . SER A 1 79 ? -9.992 6.756 -0.706 1.00 88.06 79 SER A C 1
ATOM 654 O O . SER A 1 79 ? -10.433 7.403 0.257 1.00 88.06 79 SER A O 1
ATOM 656 N N . ARG A 1 80 ? -9.224 5.680 -0.519 1.00 88.94 80 ARG A N 1
ATOM 657 C CA . ARG A 1 80 ? -8.710 5.213 0.778 1.00 88.94 80 ARG A CA 1
ATOM 658 C C . ARG A 1 80 ? -7.195 5.025 0.714 1.00 88.94 80 ARG A C 1
ATOM 660 O O . ARG A 1 80 ? -6.608 4.986 -0.367 1.00 88.94 80 ARG A O 1
ATOM 667 N N . ARG A 1 81 ? -6.560 4.904 1.884 1.00 90.31 81 ARG A N 1
ATOM 668 C CA . ARG A 1 81 ? -5.125 4.621 1.986 1.00 90.31 81 ARG A CA 1
ATOM 669 C C . ARG A 1 81 ? -4.817 3.285 1.304 1.00 90.31 81 ARG A C 1
ATOM 671 O O . ARG A 1 81 ? -5.250 2.232 1.765 1.00 90.31 81 ARG A O 1
ATOM 678 N N . GLY A 1 82 ? -4.090 3.359 0.193 1.00 93.06 82 GLY A N 1
ATOM 679 C CA . GLY A 1 82 ? -3.630 2.199 -0.559 1.00 93.06 82 GLY A CA 1
ATOM 680 C C . GLY A 1 82 ? -2.312 1.658 -0.014 1.00 93.06 82 GLY A C 1
ATOM 681 O O . GLY A 1 82 ? -1.413 2.418 0.349 1.00 93.06 82 GLY A O 1
ATOM 682 N N . TYR A 1 83 ? -2.198 0.340 -0.005 1.00 95.44 83 TYR A N 1
ATOM 683 C CA . TYR A 1 83 ? -0.993 -0.424 0.279 1.00 95.44 83 TYR A CA 1
ATOM 684 C C . TYR A 1 83 ? -0.614 -1.236 -0.958 1.00 95.44 83 TYR A C 1
ATOM 686 O O . TYR A 1 83 ? -1.448 -1.461 -1.833 1.00 95.44 83 TYR A O 1
ATOM 694 N N . TYR A 1 84 ? 0.644 -1.662 -1.026 1.00 96.69 84 TYR A N 1
ATOM 695 C CA . TYR A 1 84 ? 1.178 -2.412 -2.158 1.00 96.69 84 TYR A CA 1
ATOM 696 C C . TYR A 1 84 ? 1.747 -3.749 -1.684 1.00 96.69 84 TYR A C 1
ATOM 698 O O . TYR A 1 84 ? 2.411 -3.814 -0.644 1.00 96.69 84 TYR A O 1
ATOM 706 N N . CYS A 1 85 ? 1.476 -4.810 -2.436 1.00 97.19 85 CYS A N 1
ATOM 707 C CA . CYS A 1 85 ? 1.996 -6.155 -2.217 1.00 97.19 85 CYS A CA 1
ATOM 708 C C . CYS A 1 85 ? 2.561 -6.708 -3.527 1.00 97.19 85 CYS A C 1
ATOM 710 O O . CYS A 1 85 ? 2.104 -6.323 -4.599 1.00 97.19 85 CYS A O 1
ATOM 712 N N . CYS A 1 86 ? 3.544 -7.594 -3.446 1.00 96.88 86 CYS A N 1
ATOM 713 C CA . CYS A 1 86 ? 4.000 -8.335 -4.614 1.00 96.88 86 CYS A CA 1
ATOM 714 C C . CYS A 1 86 ? 2.928 -9.339 -5.062 1.00 96.88 86 CYS A C 1
ATOM 716 O O . CYS A 1 86 ? 2.207 -9.884 -4.222 1.00 96.88 86 CYS A O 1
ATOM 718 N N . ASP A 1 87 ? 2.857 -9.600 -6.366 1.00 94.69 87 ASP A N 1
ATOM 719 C CA . ASP A 1 87 ? 1.994 -10.632 -6.955 1.00 94.69 87 ASP A CA 1
ATOM 720 C C . ASP A 1 87 ? 2.649 -12.021 -6.878 1.00 94.69 87 ASP A C 1
ATOM 722 O O . ASP A 1 87 ? 2.874 -12.702 -7.873 1.00 94.69 87 ASP A O 1
ATOM 726 N N . ASP A 1 88 ? 3.072 -12.408 -5.676 1.00 95.25 88 ASP A N 1
ATOM 727 C CA . ASP A 1 88 ? 3.695 -13.702 -5.431 1.00 95.25 88 ASP A CA 1
ATOM 728 C C . ASP A 1 88 ? 3.097 -14.359 -4.187 1.00 95.25 88 ASP A C 1
ATOM 730 O O . ASP A 1 88 ? 2.732 -13.703 -3.202 1.00 95.25 88 ASP A O 1
ATOM 734 N N . ASN A 1 89 ? 3.019 -15.689 -4.208 1.00 95.56 89 ASN A N 1
ATOM 735 C CA . ASN A 1 89 ? 2.358 -16.441 -3.148 1.00 95.56 89 ASN A CA 1
ATOM 736 C C . ASN A 1 89 ? 3.035 -16.257 -1.773 1.00 95.56 89 ASN A C 1
ATOM 738 O O . ASN A 1 89 ? 2.374 -16.319 -0.732 1.00 95.56 89 ASN A O 1
ATOM 742 N N . SER A 1 90 ? 4.344 -15.976 -1.733 1.00 95.75 90 SER A N 1
ATOM 743 C CA . SER A 1 90 ? 5.072 -15.775 -0.474 1.00 95.75 90 SER A CA 1
ATOM 744 C C . SER A 1 90 ? 4.644 -14.489 0.242 1.00 95.75 90 SER A C 1
ATOM 746 O O . SER A 1 90 ? 4.582 -14.455 1.476 1.00 95.75 90 SER A O 1
ATOM 748 N N . CYS A 1 91 ? 4.314 -13.440 -0.517 1.00 96.50 91 CYS A N 1
ATOM 749 C CA . CYS A 1 91 ? 3.810 -12.187 0.029 1.00 96.50 91 CYS A CA 1
ATOM 750 C C . CYS A 1 91 ? 2.308 -12.259 0.333 1.00 96.50 91 CYS A C 1
ATOM 752 O O . CYS A 1 91 ? 1.880 -11.821 1.406 1.00 96.50 91 CYS A O 1
ATOM 754 N N . LEU A 1 92 ? 1.518 -12.857 -0.562 1.00 95.44 92 LEU A N 1
ATOM 755 C CA . LEU A 1 92 ? 0.062 -12.955 -0.421 1.00 95.44 92 LEU A CA 1
ATOM 756 C C . LEU A 1 92 ? -0.362 -13.775 0.808 1.00 95.44 92 LEU A C 1
ATOM 758 O O . LEU A 1 92 ? -1.244 -13.356 1.559 1.00 95.44 92 LEU A O 1
ATOM 762 N N . THR A 1 93 ? 0.313 -14.889 1.092 1.00 95.56 93 THR A N 1
ATOM 763 C CA . THR A 1 93 ? 0.033 -15.720 2.282 1.00 95.56 93 THR A CA 1
ATOM 764 C C . THR A 1 93 ? 0.271 -14.968 3.597 1.00 95.56 93 THR A C 1
ATOM 766 O O . THR A 1 93 ? -0.500 -15.088 4.553 1.00 95.56 93 THR A O 1
ATOM 769 N N . LYS A 1 94 ? 1.299 -14.113 3.647 1.00 95.94 94 LYS A N 1
ATOM 770 C CA . LYS A 1 94 ? 1.642 -13.303 4.831 1.00 95.94 94 LYS A CA 1
ATOM 771 C C . LYS A 1 94 ? 0.717 -12.099 5.025 1.00 95.94 94 LYS A C 1
ATOM 773 O O . LYS A 1 94 ? 0.677 -11.527 6.120 1.00 95.94 94 LYS A O 1
ATOM 778 N N . LEU A 1 95 ? -0.062 -11.733 4.007 1.00 94.00 95 LEU A N 1
ATOM 779 C CA . LEU A 1 95 ? -0.987 -10.600 4.036 1.00 94.00 95 LEU A CA 1
ATOM 780 C C . LEU A 1 95 ? -2.055 -10.753 5.132 1.00 94.00 95 LEU A C 1
ATOM 782 O O . LEU A 1 95 ? -2.416 -9.777 5.795 1.00 94.00 95 LEU A O 1
ATOM 786 N N . ASN A 1 96 ? -2.500 -11.990 5.387 1.00 91.81 96 ASN A N 1
ATOM 787 C CA . ASN A 1 96 ? -3.490 -12.293 6.422 1.00 91.81 96 ASN A CA 1
ATOM 788 C C . ASN A 1 96 ? -2.976 -12.011 7.845 1.00 91.81 96 ASN A C 1
ATOM 790 O O . ASN A 1 96 ? -3.729 -11.551 8.697 1.00 91.81 96 ASN A O 1
ATOM 794 N N . LYS A 1 97 ? -1.681 -12.230 8.096 1.00 92.50 97 LYS A N 1
ATOM 795 C CA . LYS A 1 97 ? -1.045 -11.870 9.371 1.00 92.50 97 LYS A CA 1
ATOM 796 C C . LYS A 1 97 ? -0.792 -10.366 9.447 1.00 92.50 97 LYS A C 1
ATOM 798 O O . LYS A 1 97 ? -1.044 -9.741 10.472 1.00 92.50 97 LYS A O 1
ATOM 803 N N . TRP A 1 98 ? -0.326 -9.774 8.349 1.00 93.75 98 TRP A N 1
ATOM 804 C CA . TRP A 1 98 ? -0.010 -8.348 8.281 1.00 93.75 98 TRP A CA 1
ATOM 805 C C . TRP A 1 98 ? -1.224 -7.452 8.544 1.00 93.75 98 TRP A C 1
ATOM 807 O O . TRP A 1 98 ? -1.111 -6.460 9.258 1.00 93.75 98 TRP A O 1
ATOM 817 N N . LYS A 1 99 ? -2.408 -7.804 8.027 1.00 90.38 99 LYS A N 1
ATOM 818 C CA . LYS A 1 99 ? -3.611 -6.982 8.228 1.00 90.38 99 LYS A CA 1
ATOM 819 C C . LYS A 1 99 ? -4.042 -6.893 9.693 1.00 90.38 99 LYS A C 1
ATOM 821 O O . LYS A 1 99 ? -4.715 -5.932 10.040 1.00 90.38 99 LYS A O 1
ATOM 826 N N . MET A 1 100 ? -3.656 -7.850 10.542 1.00 88.56 100 MET A N 1
ATOM 827 C CA . MET A 1 100 ? -3.989 -7.870 11.974 1.00 88.56 100 MET A CA 1
ATOM 828 C C . MET A 1 100 ? -3.128 -6.917 12.807 1.00 88.56 100 MET A C 1
ATOM 830 O O . MET A 1 100 ? -3.544 -6.492 13.877 1.00 88.56 100 MET A O 1
ATOM 834 N N . THR A 1 101 ? -1.941 -6.542 12.323 1.00 86.44 101 THR A N 1
ATOM 835 C CA . THR A 1 101 ? -1.002 -5.692 13.076 1.00 86.44 101 THR A CA 1
ATOM 836 C C . THR A 1 101 ? -1.211 -4.194 12.842 1.00 86.44 101 THR A C 1
ATOM 838 O O . THR A 1 101 ? -0.517 -3.367 13.434 1.00 86.44 101 THR A O 1
ATOM 841 N N . ARG A 1 102 ? -2.148 -3.809 11.969 1.00 81.31 102 ARG A N 1
ATOM 842 C CA . ARG A 1 102 ? -2.397 -2.415 11.585 1.00 81.31 102 ARG A CA 1
ATOM 843 C C . ARG A 1 102 ? -3.667 -1.879 12.240 1.00 81.31 102 ARG A C 1
ATOM 845 O O . ARG A 1 102 ? -4.712 -2.520 12.197 1.00 81.31 102 ARG A O 1
ATOM 852 N N . LYS A 1 103 ? -3.577 -0.664 12.790 1.00 70.06 103 LYS A N 1
ATOM 853 C CA . LYS A 1 103 ? -4.743 0.124 13.213 1.00 70.06 103 LYS A CA 1
ATOM 854 C C . LYS A 1 103 ? -5.513 0.585 11.970 1.00 70.06 103 LYS A C 1
ATOM 856 O O . LYS A 1 103 ? -4.893 0.931 10.965 1.00 70.06 103 LYS A O 1
ATOM 861 N N . GLN A 1 104 ? -6.838 0.520 12.026 1.00 66.62 104 GLN A N 1
ATOM 862 C CA . GLN A 1 104 ? -7.715 0.867 10.909 1.00 66.62 104 GLN A CA 1
ATOM 863 C C . GLN A 1 104 ? -7.939 2.381 10.875 1.00 66.62 104 GLN A C 1
ATOM 865 O O . GLN A 1 104 ? -8.152 3.001 11.913 1.00 66.62 104 GLN A O 1
ATOM 870 N N . ASP A 1 105 ? -7.897 2.965 9.676 1.00 61.00 105 ASP A N 1
ATOM 871 C CA . ASP A 1 105 ? -8.308 4.352 9.469 1.00 61.00 105 ASP A CA 1
ATOM 872 C C . ASP A 1 105 ? -9.841 4.376 9.336 1.00 61.00 105 ASP A C 1
ATOM 874 O O . ASP A 1 105 ? -10.405 4.129 8.258 1.00 61.00 105 ASP A O 1
ATOM 878 N N . ASP A 1 106 ? -10.520 4.635 10.453 1.00 58.84 106 ASP A N 1
ATOM 879 C CA . ASP A 1 106 ? -11.970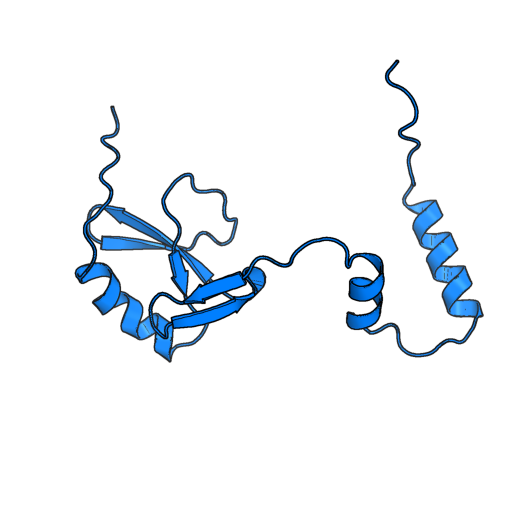 4.798 10.511 1.00 58.84 106 ASP A CA 1
ATOM 880 C C . ASP A 1 106 ? -12.358 6.156 9.921 1.00 58.84 106 A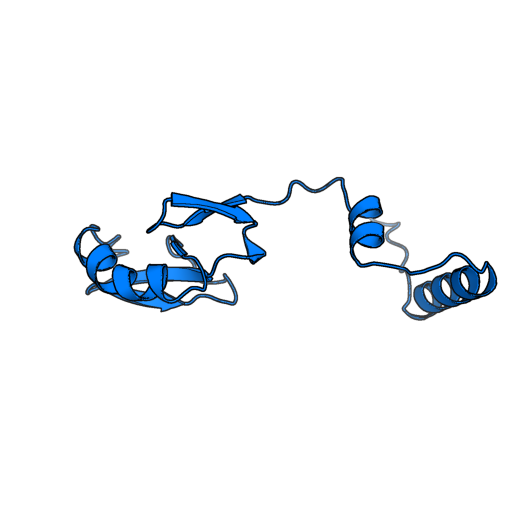SP A C 1
ATOM 882 O O . ASP A 1 106 ? -12.461 7.171 10.611 1.00 58.84 106 ASP A O 1
ATOM 886 N N . LYS A 1 107 ? -12.625 6.197 8.613 1.00 58.59 107 LYS A N 1
ATOM 887 C CA . LYS A 1 107 ? -13.488 7.258 8.087 1.00 58.59 107 LYS A CA 1
ATOM 888 C C . LYS A 1 107 ? -14.899 6.965 8.595 1.00 58.59 107 LYS A C 1
ATOM 890 O O . LYS A 1 107 ? -15.602 6.159 7.988 1.00 58.59 107 LYS A O 1
ATOM 895 N N . LYS A 1 108 ? -15.287 7.597 9.713 1.00 49.34 108 LYS A N 1
ATOM 896 C CA . LYS A 1 108 ? -16.695 7.738 10.114 1.00 49.34 108 LYS A CA 1
ATOM 897 C C . LYS A 1 108 ? -17.463 8.183 8.873 1.00 49.34 108 LYS A C 1
ATOM 899 O O . LYS A 1 108 ? -17.237 9.278 8.362 1.00 49.34 108 LYS A O 1
ATOM 904 N N . THR A 1 109 ? -18.298 7.293 8.355 1.00 49.09 109 THR A N 1
ATOM 905 C CA . THR A 1 109 ? -19.324 7.675 7.389 1.00 49.09 109 THR A CA 1
ATOM 906 C C . THR A 1 109 ? -20.262 8.576 8.188 1.00 49.09 109 THR A C 1
ATOM 908 O O . THR A 1 109 ? -20.778 8.133 9.213 1.00 49.09 109 THR A O 1
ATOM 911 N N . ARG A 1 110 ? -20.285 9.869 7.846 1.00 46.31 110 ARG A N 1
ATOM 912 C CA . ARG A 1 110 ? -21.235 10.830 8.418 1.00 46.31 110 ARG A CA 1
ATOM 913 C C . ARG A 1 110 ? -22.641 10.474 7.970 1.00 46.31 110 ARG A C 1
ATOM 915 O O . ARG A 1 110 ? -22.759 10.012 6.813 1.00 46.31 110 ARG A O 1
#

Radius of gyration: 21.55 Å; Cα contacts (8 Å, |Δi|>4): 106; chains: 1; bounding box: 37×49×58 Å

Mean predicted aligned error: 14.63 Å

Secondary structure (DSSP, 8-state):
---------HHHHHHHHHHHHHTT-----HHHHHHHHTTS-PPEEE-TTT--EEEGGGEEEEEE-GGG-EEE-TT---SS-EEEEESSHHHHHHHHHHGGGS--------

Sequence (110 aa):
MWDLYVEFTRHDLLQMGLDLLQMGLGSYTSDTLDKWTNMKHIPQRSCVICRKTENKSNLLRFVLLSQNRIIFDLKQNLSRRGYYCCDDNSCLTKLNKWKMTRKQDDKKTR

pLDDT: mean 75.46, std 20.31, range [37.44, 97.62]

Solvent-accessible surface area (backbone atoms only — not comparable to full-atom values): 7245 Å² total; per-residue (Å²): 142,84,88,85,87,77,83,84,49,79,66,60,60,50,54,59,53,52,58,52,64,74,65,74,69,77,81,90,48,74,71,63,60,51,64,79,60,67,85,64,85,79,58,68,44,50,22,76,74,82,59,53,73,42,52,50,89,70,36,47,38,27,35,72,46,77,93,66,39,78,44,76,37,88,85,69,75,70,97,59,76,71,46,36,34,52,88,42,71,79,42,54,66,47,44,69,62,53,48,72,77,54,86,72,84,79,75,76,81,127